Protein AF-A0A059B3P3-F1 (afdb_monomer)

Structure (mmCIF, N/CA/C/O backbone):
data_AF-A0A059B3P3-F1
#
_entry.id   AF-A0A059B3P3-F1
#
loop_
_atom_site.group_PDB
_atom_site.id
_atom_site.type_symbol
_atom_site.label_atom_id
_atom_site.label_alt_id
_atom_site.label_comp_id
_atom_site.label_asym_id
_atom_site.label_entity_id
_atom_site.label_seq_id
_atom_site.pdbx_PDB_ins_code
_atom_site.Cartn_x
_atom_site.Cartn_y
_atom_site.Cartn_z
_atom_site.occupancy
_atom_site.B_iso_or_equiv
_atom_site.auth_seq_id
_atom_site.auth_comp_id
_atom_site.auth_asym_id
_atom_site.auth_atom_id
_atom_site.pdbx_PDB_model_num
ATOM 1 N N . MET A 1 1 ? 10.537 -12.161 -15.528 1.00 59.00 1 MET A N 1
ATOM 2 C CA . MET A 1 1 ? 10.892 -10.859 -16.141 1.00 59.00 1 MET A CA 1
ATOM 3 C C . MET A 1 1 ? 12.300 -10.930 -16.725 1.00 59.00 1 MET A C 1
ATOM 5 O O . MET A 1 1 ? 13.227 -10.370 -16.159 1.00 59.00 1 MET A O 1
ATOM 9 N N . SER A 1 2 ? 12.475 -11.679 -17.816 1.00 62.19 2 SER A N 1
ATOM 10 C CA . SER A 1 2 ? 13.807 -12.090 -18.306 1.00 62.19 2 SER A CA 1
ATOM 11 C C . SER A 1 2 ? 14.182 -11.459 -19.652 1.00 62.19 2 SER A C 1
ATOM 13 O O . SER A 1 2 ? 15.322 -11.559 -20.076 1.00 62.19 2 SER A O 1
ATOM 15 N N . ALA A 1 3 ? 13.234 -10.784 -20.311 1.00 75.81 3 ALA A N 1
ATOM 16 C CA . ALA A 1 3 ? 13.427 -10.162 -21.622 1.00 75.81 3 ALA A CA 1
ATOM 17 C C . ALA A 1 3 ? 14.007 -8.732 -21.557 1.00 75.81 3 ALA A C 1
ATOM 19 O O . ALA A 1 3 ? 14.149 -8.094 -22.591 1.00 75.81 3 ALA A O 1
ATOM 20 N N . GLY A 1 4 ? 14.280 -8.190 -20.362 1.00 75.25 4 GLY A N 1
ATOM 21 C CA . GLY A 1 4 ? 14.817 -6.828 -20.180 1.00 75.25 4 GLY A CA 1
ATOM 22 C C . GLY A 1 4 ? 13.851 -5.679 -20.514 1.00 75.25 4 GLY A C 1
ATOM 23 O O . GLY A 1 4 ? 14.220 -4.518 -20.389 1.00 75.25 4 GLY A O 1
ATOM 24 N N . ARG A 1 5 ? 12.607 -5.983 -20.898 1.00 81.88 5 ARG A N 1
ATOM 25 C CA . ARG A 1 5 ? 11.586 -5.019 -21.343 1.00 81.88 5 ARG A CA 1
ATOM 26 C C . ARG A 1 5 ? 10.827 -4.366 -20.181 1.00 81.88 5 ARG A C 1
ATOM 28 O O . ARG A 1 5 ? 9.612 -4.489 -20.076 1.00 81.88 5 ARG A O 1
ATOM 35 N N . TRP A 1 6 ? 11.551 -3.712 -19.278 1.00 81.19 6 TRP A N 1
ATOM 36 C CA . TRP A 1 6 ? 10.966 -3.079 -18.088 1.00 81.19 6 TRP A CA 1
ATOM 37 C C . TRP A 1 6 ? 10.101 -1.863 -18.428 1.00 81.19 6 TRP A C 1
ATOM 39 O O . TRP A 1 6 ? 9.014 -1.720 -17.880 1.00 81.19 6 TRP A O 1
ATOM 49 N N . GLY A 1 7 ? 10.513 -1.078 -19.428 1.00 77.81 7 GLY A N 1
ATOM 50 C CA . GLY A 1 7 ? 9.765 0.084 -19.912 1.00 77.81 7 GLY A CA 1
ATOM 51 C C . GLY A 1 7 ? 8.430 -0.234 -20.601 1.00 77.81 7 GLY A C 1
ATOM 52 O O . GLY A 1 7 ? 7.678 0.683 -20.909 1.00 77.81 7 GLY A O 1
ATOM 53 N N . ASP A 1 8 ? 8.081 -1.502 -20.816 1.00 83.00 8 ASP A N 1
ATOM 54 C CA . ASP A 1 8 ? 6.772 -1.869 -21.372 1.00 83.00 8 ASP A CA 1
ATOM 55 C C . ASP A 1 8 ? 5.739 -2.180 -20.280 1.00 83.00 8 ASP A C 1
ATOM 57 O O . ASP A 1 8 ? 4.553 -2.305 -20.575 1.00 83.00 8 ASP A O 1
ATOM 61 N N . ILE A 1 9 ? 6.165 -2.305 -19.017 1.00 81.25 9 ILE A N 1
ATOM 62 C CA . ILE A 1 9 ? 5.304 -2.737 -17.913 1.00 81.25 9 ILE A CA 1
ATOM 63 C C . ILE A 1 9 ? 4.503 -1.539 -17.376 1.00 81.25 9 ILE A C 1
ATOM 65 O O . ILE A 1 9 ? 5.083 -0.581 -16.862 1.00 81.25 9 ILE A O 1
ATOM 69 N N . PRO A 1 10 ? 3.160 -1.552 -17.446 1.00 81.06 10 PRO A N 1
ATOM 70 C CA . PRO A 1 10 ? 2.341 -0.527 -16.809 1.00 81.06 10 PRO A CA 1
ATOM 71 C C . PRO A 1 10 ? 2.338 -0.729 -15.287 1.00 81.06 10 PRO A C 1
ATOM 73 O O . PRO A 1 10 ? 1.763 -1.694 -14.784 1.00 81.06 10 PRO A O 1
ATOM 76 N N . ASN A 1 11 ? 2.960 0.189 -14.540 1.00 78.56 11 ASN A N 1
ATOM 77 C CA . ASN A 1 11 ? 3.098 0.086 -13.078 1.00 78.56 11 ASN A CA 1
ATOM 78 C C . ASN A 1 11 ? 1.749 0.019 -12.333 1.00 78.56 11 ASN A C 1
ATOM 80 O O . ASN A 1 11 ? 1.656 -0.612 -11.284 1.00 78.56 11 ASN A O 1
ATOM 84 N N . ASN A 1 12 ? 0.691 0.607 -12.898 1.00 79.50 12 ASN A N 1
ATOM 85 C CA . ASN A 1 12 ? -0.666 0.603 -12.340 1.00 79.50 12 ASN A CA 1
ATOM 86 C C . ASN A 1 12 ? -1.384 -0.758 -12.426 1.00 79.50 12 ASN A C 1
ATOM 88 O O . ASN A 1 12 ? -2.379 -0.960 -11.734 1.00 79.50 12 ASN A O 1
ATOM 92 N N . TRP A 1 13 ? -0.921 -1.679 -13.276 1.00 80.25 13 TRP A N 1
ATOM 93 C CA . TRP A 1 13 ? -1.513 -3.014 -13.441 1.00 80.25 13 TRP A CA 1
ATOM 94 C C . TRP A 1 13 ? -0.737 -4.102 -12.705 1.00 80.25 13 TRP A C 1
ATOM 96 O O . TRP A 1 13 ? -1.157 -5.260 -12.672 1.00 80.25 13 TRP A O 1
ATOM 106 N N . VAL A 1 14 ? 0.400 -3.749 -12.106 1.00 86.00 14 VAL A N 1
ATOM 107 C CA . VAL A 1 14 ? 1.203 -4.695 -11.340 1.00 86.00 14 VAL A CA 1
ATOM 108 C C . VAL A 1 14 ? 0.442 -5.064 -10.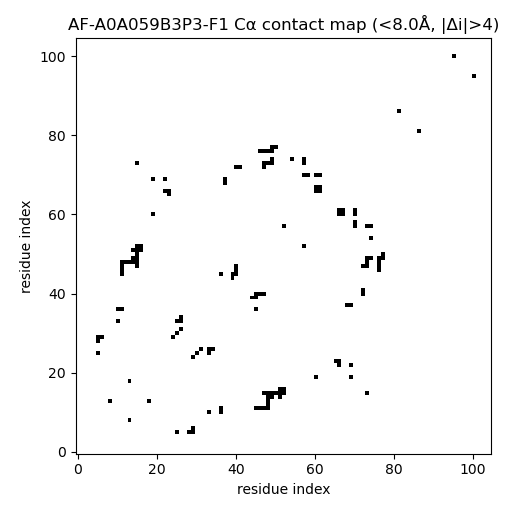066 1.00 86.00 14 VAL A C 1
ATOM 110 O O . VAL A 1 14 ? 0.161 -4.220 -9.215 1.00 86.00 14 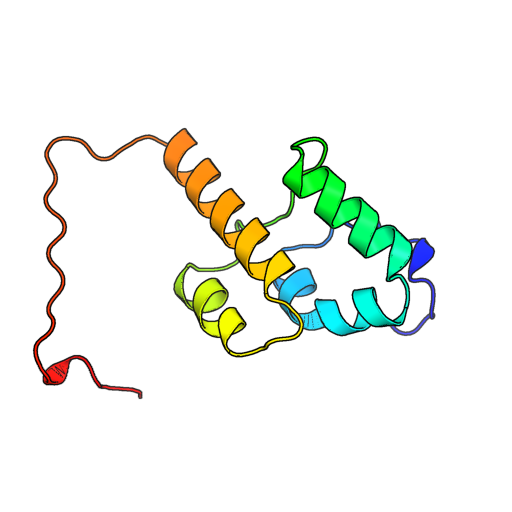VAL A O 1
ATOM 113 N N . ALA A 1 15 ? 0.109 -6.349 -9.937 1.00 87.12 15 ALA A N 1
ATOM 114 C CA . ALA A 1 15 ? -0.556 -6.888 -8.756 1.00 87.12 15 ALA A CA 1
ATOM 115 C C . ALA A 1 15 ? 0.266 -6.629 -7.481 1.00 87.12 15 ALA A C 1
ATOM 117 O O . ALA A 1 15 ? 1.498 -6.641 -7.510 1.00 87.12 15 ALA A O 1
ATOM 118 N N . SER A 1 16 ? -0.410 -6.464 -6.341 1.00 86.06 16 SER A N 1
ATOM 119 C CA . SER A 1 16 ? 0.217 -6.094 -5.062 1.00 86.06 16 SER A CA 1
ATOM 120 C C . SER A 1 16 ? 1.335 -7.055 -4.634 1.00 86.06 16 SER A C 1
ATOM 122 O O . SER A 1 16 ? 2.397 -6.615 -4.194 1.00 86.06 16 SER A O 1
ATOM 124 N N . VAL A 1 17 ? 1.128 -8.359 -4.841 1.00 87.06 17 VAL A N 1
ATOM 125 C CA . VAL A 1 17 ? 2.112 -9.418 -4.562 1.00 87.06 17 VAL A CA 1
ATOM 126 C C . VAL A 1 17 ? 3.328 -9.310 -5.485 1.00 87.06 17 VAL A C 1
ATOM 128 O O . VAL A 1 17 ? 4.465 -9.397 -5.027 1.00 87.06 17 VAL A O 1
ATOM 131 N N . ALA A 1 18 ? 3.113 -9.068 -6.781 1.00 87.12 18 ALA A N 1
ATOM 132 C CA . ALA A 1 18 ? 4.202 -8.888 -7.738 1.00 87.12 18 ALA A CA 1
ATOM 133 C C . ALA A 1 18 ? 5.018 -7.625 -7.428 1.00 87.12 18 ALA A C 1
ATOM 135 O O . ALA A 1 18 ? 6.245 -7.650 -7.520 1.00 87.12 18 ALA A O 1
ATOM 136 N N . MET A 1 19 ? 4.348 -6.550 -7.002 1.00 88.00 19 MET A N 1
ATOM 137 C CA . MET A 1 19 ? 4.997 -5.317 -6.565 1.00 88.00 19 MET A CA 1
ATOM 138 C C . MET A 1 19 ? 5.893 -5.572 -5.348 1.00 88.00 19 MET A C 1
ATOM 140 O O . MET A 1 19 ? 7.063 -5.200 -5.364 1.00 88.00 19 MET A O 1
ATOM 144 N N . LYS A 1 20 ? 5.388 -6.297 -4.339 1.00 85.44 20 LYS A N 1
ATOM 145 C CA . LYS A 1 20 ? 6.166 -6.708 -3.159 1.00 85.44 20 LYS A CA 1
ATOM 146 C C . LYS A 1 20 ? 7.406 -7.526 -3.540 1.00 85.44 20 LYS A C 1
ATOM 148 O O . LYS A 1 20 ? 8.494 -7.241 -3.057 1.00 85.44 20 LYS A O 1
ATOM 153 N N . LEU A 1 21 ? 7.255 -8.520 -4.418 1.00 85.56 21 LEU A N 1
ATOM 154 C CA . LEU A 1 21 ? 8.330 -9.455 -4.782 1.00 85.56 21 LEU A CA 1
ATOM 155 C C . LEU A 1 21 ? 9.403 -8.861 -5.702 1.00 85.56 21 LEU A C 1
ATOM 157 O O . LEU A 1 21 ? 10.500 -9.416 -5.811 1.00 85.56 21 LEU A O 1
ATOM 161 N N . HIS A 1 22 ? 9.077 -7.815 -6.461 1.00 85.50 22 HIS A N 1
ATOM 162 C CA . HIS A 1 22 ? 9.932 -7.341 -7.551 1.00 85.50 22 HIS A CA 1
ATOM 163 C C . HIS A 1 22 ? 10.246 -5.845 -7.517 1.00 85.50 22 HIS A C 1
ATOM 165 O O . HIS A 1 22 ? 10.902 -5.366 -8.443 1.00 85.50 22 HIS A O 1
ATOM 171 N N . LYS A 1 23 ? 9.851 -5.127 -6.459 1.00 84.44 23 LYS A N 1
ATOM 172 C CA . LYS A 1 23 ? 10.155 -3.701 -6.247 1.00 84.44 23 LYS A CA 1
ATOM 173 C C . LYS A 1 23 ? 11.618 -3.337 -6.531 1.00 84.44 23 LYS A C 1
ATOM 175 O O . LYS A 1 23 ? 11.862 -2.402 -7.285 1.00 84.44 23 LYS A O 1
ATOM 180 N N . ASP A 1 24 ? 12.583 -4.131 -6.065 1.00 85.75 24 ASP A N 1
ATOM 181 C CA . ASP A 1 24 ? 14.016 -3.846 -6.250 1.00 85.75 24 ASP A CA 1
ATOM 182 C C . ASP A 1 24 ? 14.424 -3.859 -7.717 1.00 85.75 24 ASP A C 1
ATOM 184 O O . ASP A 1 24 ? 15.301 -3.117 -8.156 1.00 85.75 24 ASP A O 1
ATOM 188 N N . LYS A 1 25 ? 13.774 -4.715 -8.507 1.00 87.50 25 LYS A N 1
ATOM 189 C CA . LYS A 1 25 ? 14.046 -4.811 -9.935 1.00 87.50 25 LYS A CA 1
ATOM 190 C C . LYS A 1 25 ? 13.418 -3.644 -10.693 1.00 87.50 25 LYS A C 1
ATOM 192 O O . LYS A 1 25 ? 14.047 -3.160 -11.627 1.00 87.50 25 LYS A O 1
ATOM 197 N N . PHE A 1 26 ? 12.247 -3.161 -10.271 1.00 86.00 26 PHE A N 1
ATOM 198 C CA . PHE A 1 26 ? 11.671 -1.921 -10.801 1.00 86.00 26 PHE A CA 1
ATOM 199 C C . PHE A 1 26 ? 12.561 -0.719 -10.480 1.00 86.00 26 PHE A C 1
ATOM 201 O O . PHE A 1 26 ? 12.911 0.027 -11.387 1.00 86.00 26 PHE A O 1
ATOM 208 N N . LEU A 1 27 ? 13.027 -0.594 -9.235 1.00 85.06 27 LEU A N 1
ATOM 209 C CA . LEU A 1 27 ? 13.993 0.435 -8.831 1.00 85.06 27 LEU A CA 1
ATOM 210 C C . LEU A 1 27 ? 15.285 0.371 -9.658 1.00 85.06 27 LEU A C 1
ATOM 212 O O . LEU A 1 27 ? 15.787 1.399 -10.103 1.00 85.06 27 LEU A O 1
ATOM 216 N N . LYS A 1 28 ? 15.809 -0.835 -9.900 1.00 87.38 28 LYS A N 1
ATOM 217 C CA . LYS A 1 28 ? 17.068 -1.038 -10.627 1.00 87.38 28 LYS A CA 1
ATOM 218 C C . LYS A 1 28 ? 16.966 -0.800 -12.135 1.00 87.38 28 LYS A C 1
ATOM 220 O O . LYS A 1 28 ? 17.931 -0.333 -12.731 1.00 87.38 28 LYS A O 1
ATOM 225 N N . HIS A 1 29 ? 15.860 -1.193 -12.763 1.00 86.06 29 HIS A N 1
ATOM 226 C CA . HIS A 1 29 ? 15.750 -1.232 -14.225 1.00 86.06 29 HIS A CA 1
ATOM 227 C C . HIS A 1 29 ? 14.815 -0.175 -14.822 1.00 86.06 29 HIS A C 1
ATOM 229 O O . HIS A 1 29 ? 14.930 0.098 -16.012 1.00 86.06 29 HIS A O 1
ATOM 235 N N . ASP A 1 30 ? 13.914 0.406 -14.029 1.00 86.31 30 ASP A N 1
ATOM 236 C CA . ASP A 1 30 ? 12.930 1.408 -14.465 1.00 86.31 30 ASP A CA 1
ATOM 237 C C . ASP A 1 30 ? 12.706 2.482 -13.381 1.00 86.31 30 ASP A C 1
ATOM 239 O O . ASP A 1 30 ? 11.590 2.938 -13.133 1.00 86.31 30 ASP A O 1
ATOM 243 N N . GLY A 1 31 ? 13.782 2.856 -12.681 1.00 86.00 31 GLY A N 1
ATOM 244 C CA . GLY A 1 31 ? 13.722 3.671 -11.467 1.00 86.00 31 GLY A CA 1
ATOM 245 C C . GLY A 1 31 ? 13.027 5.022 -11.649 1.00 86.00 31 GLY A C 1
ATOM 246 O O . GLY A 1 31 ? 12.167 5.361 -10.843 1.00 86.00 31 GLY A O 1
ATOM 247 N N . GLU A 1 32 ? 13.333 5.778 -12.708 1.00 88.50 32 GLU A N 1
ATOM 248 C CA . GLU A 1 32 ? 12.735 7.106 -12.939 1.00 88.50 32 GLU A CA 1
ATOM 249 C C . GLU A 1 32 ? 11.215 7.035 -13.119 1.00 88.50 32 GLU A C 1
ATOM 251 O O . GLU A 1 32 ? 10.459 7.750 -12.457 1.00 88.50 32 GLU A O 1
ATOM 256 N N . ARG A 1 33 ? 10.746 6.127 -13.980 1.00 89.50 33 ARG A N 1
ATOM 257 C CA . ARG A 1 33 ? 9.315 5.933 -14.223 1.00 89.50 33 ARG A CA 1
ATOM 258 C C . ARG A 1 33 ? 8.616 5.347 -13.004 1.00 89.50 33 ARG A C 1
ATOM 260 O O . ARG A 1 33 ? 7.477 5.716 -12.718 1.00 89.50 33 ARG A O 1
ATOM 267 N N . PHE A 1 34 ? 9.280 4.446 -12.284 1.00 89.88 34 PHE A N 1
ATOM 268 C CA . PHE A 1 34 ? 8.750 3.888 -11.050 1.00 89.88 34 PHE A CA 1
ATOM 269 C C . PHE A 1 34 ? 8.570 4.973 -9.983 1.00 89.88 34 PHE A C 1
ATOM 271 O O . PHE A 1 34 ? 7.493 5.075 -9.406 1.00 89.88 34 PHE A O 1
ATOM 278 N N . GLN A 1 35 ? 9.555 5.853 -9.800 1.00 90.19 35 GLN A N 1
ATOM 279 C CA . GLN A 1 35 ? 9.471 6.993 -8.884 1.00 90.19 35 GLN A CA 1
ATOM 280 C C . GLN A 1 35 ? 8.376 7.989 -9.290 1.00 90.19 35 GLN A C 1
ATOM 282 O O . GLN A 1 35 ? 7.574 8.400 -8.452 1.00 90.19 35 GLN A O 1
ATOM 287 N N . SER A 1 36 ? 8.265 8.316 -10.584 1.00 91.56 36 SER A N 1
ATOM 288 C CA . SER A 1 36 ? 7.160 9.144 -11.092 1.00 91.56 36 SER A CA 1
ATOM 289 C C . SER A 1 36 ? 5.799 8.516 -10.786 1.00 91.56 36 SER A C 1
ATOM 291 O O . SER A 1 36 ? 4.879 9.206 -10.355 1.00 91.56 36 SER A O 1
ATOM 293 N N . TYR A 1 37 ? 5.673 7.200 -10.961 1.00 91.94 37 TYR A N 1
ATOM 294 C CA . TYR A 1 37 ? 4.456 6.471 -10.624 1.00 91.94 37 TYR A CA 1
ATOM 295 C C . TYR A 1 37 ? 4.132 6.549 -9.125 1.00 91.94 37 TYR A C 1
ATOM 297 O O . TYR A 1 37 ? 2.987 6.827 -8.776 1.00 91.94 37 TYR A O 1
ATOM 305 N N . LEU A 1 38 ? 5.110 6.361 -8.233 1.00 91.69 38 LEU A N 1
ATOM 306 C CA . LEU A 1 38 ? 4.883 6.488 -6.787 1.00 91.69 38 LEU A CA 1
ATOM 307 C C . LEU A 1 38 ? 4.444 7.912 -6.408 1.00 91.69 38 LEU A C 1
ATOM 309 O O . LEU A 1 38 ? 3.518 8.073 -5.610 1.00 91.69 38 LEU A O 1
ATOM 313 N N . ALA A 1 39 ? 5.016 8.943 -7.037 1.00 93.44 39 ALA A N 1
ATOM 314 C CA . ALA A 1 39 ? 4.585 10.330 -6.858 1.00 93.44 39 ALA A CA 1
ATOM 315 C C . ALA A 1 39 ? 3.140 10.571 -7.346 1.00 93.44 39 ALA A C 1
ATOM 317 O O . ALA A 1 39 ? 2.354 11.256 -6.679 1.00 93.44 39 ALA A O 1
ATOM 318 N N . ASP A 1 40 ? 2.750 9.973 -8.472 1.00 93.19 40 ASP A N 1
ATOM 319 C CA . ASP A 1 40 ? 1.375 10.023 -8.975 1.00 93.19 40 ASP A CA 1
ATOM 320 C C . ASP A 1 40 ? 0.398 9.294 -8.044 1.00 93.19 40 ASP A C 1
ATOM 322 O O . ASP A 1 40 ? -0.694 9.802 -7.782 1.00 93.19 40 ASP A O 1
ATOM 326 N N . VAL A 1 41 ? 0.788 8.154 -7.466 1.00 93.25 41 VAL A N 1
ATOM 327 C CA . VAL A 1 41 ? -0.020 7.460 -6.449 1.00 93.25 41 VAL A CA 1
ATOM 328 C C . VAL A 1 41 ? -0.153 8.318 -5.190 1.00 93.25 41 VAL A C 1
ATOM 330 O O . VAL A 1 41 ? -1.252 8.481 -4.660 1.00 93.25 41 VAL A O 1
ATOM 333 N N . LYS A 1 42 ? 0.938 8.937 -4.729 1.00 91.50 42 LYS A N 1
ATOM 334 C CA . LYS A 1 42 ? 0.941 9.804 -3.542 1.00 91.50 42 LYS A CA 1
ATOM 335 C C . LYS A 1 42 ? 0.054 11.037 -3.713 1.00 91.50 42 LYS A C 1
ATOM 337 O O . LYS A 1 42 ? -0.616 11.439 -2.763 1.00 91.50 42 LYS A O 1
ATOM 342 N N . SER A 1 43 ? 0.031 11.609 -4.917 1.00 93.00 43 SER A N 1
ATOM 343 C CA . SER A 1 43 ? -0.837 12.738 -5.279 1.00 93.00 43 SER A CA 1
ATOM 344 C C . SER A 1 43 ? -2.270 12.331 -5.650 1.00 93.00 43 SER A C 1
ATOM 346 O O . SER A 1 43 ? -3.096 13.204 -5.907 1.00 93.00 43 SER A O 1
ATOM 348 N N . GLY A 1 44 ? -2.587 11.030 -5.656 1.00 89.50 44 GLY A N 1
ATOM 349 C CA . GLY A 1 44 ? -3.920 10.502 -5.963 1.00 89.50 44 GLY A CA 1
ATOM 350 C C . GLY A 1 44 ? -4.268 10.457 -7.455 1.00 89.50 44 GLY A C 1
ATOM 351 O O . GLY A 1 44 ? -5.411 10.173 -7.802 1.00 89.50 44 GLY A O 1
ATOM 352 N N . LYS A 1 45 ? -3.304 10.722 -8.345 1.00 90.75 45 LYS A N 1
ATOM 353 C CA . LYS A 1 45 ? -3.469 10.634 -9.807 1.00 90.75 45 LYS A CA 1
ATOM 354 C C . LYS A 1 45 ? -3.438 9.194 -10.319 1.00 90.75 45 LYS A C 1
ATOM 356 O O . LYS A 1 45 ? -3.991 8.906 -11.377 1.00 90.75 45 LYS A O 1
ATOM 361 N N . ALA A 1 46 ? -2.796 8.299 -9.574 1.00 91.12 46 ALA A N 1
ATOM 362 C CA . ALA A 1 46 ? -2.736 6.871 -9.856 1.00 91.12 46 ALA A CA 1
ATOM 363 C C . ALA A 1 46 ? -3.130 6.052 -8.620 1.00 91.12 46 ALA A C 1
ATOM 365 O O . ALA A 1 46 ? -3.192 6.558 -7.500 1.00 91.12 46 ALA A O 1
ATOM 366 N N . THR A 1 47 ? -3.387 4.761 -8.819 1.00 88.56 47 THR A N 1
ATOM 367 C CA . THR A 1 47 ? -3.705 3.823 -7.738 1.00 88.56 47 THR A CA 1
ATOM 368 C C . THR A 1 47 ? -2.716 2.674 -7.732 1.00 88.56 47 THR A C 1
ATOM 370 O O . THR A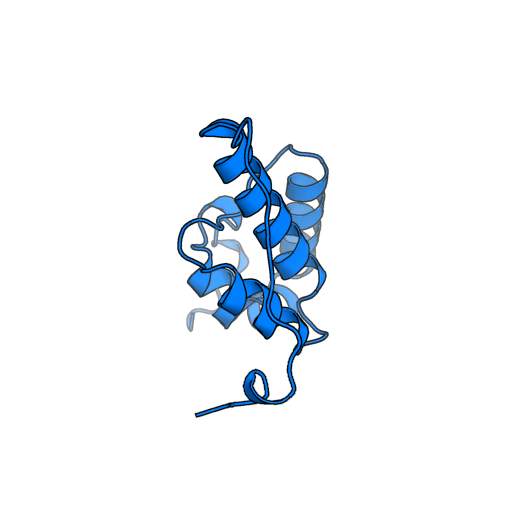 1 47 ? -2.433 2.108 -8.787 1.00 88.56 47 THR A O 1
ATOM 373 N N . ILE A 1 48 ? -2.265 2.287 -6.543 1.00 91.69 48 ILE A N 1
ATOM 374 C CA . ILE A 1 48 ? -1.482 1.071 -6.337 1.00 91.69 48 ILE A CA 1
ATOM 375 C C . ILE A 1 48 ? -2.388 -0.077 -5.901 1.00 91.69 48 ILE A C 1
ATOM 377 O O . ILE A 1 48 ? -3.322 0.121 -5.128 1.00 91.69 48 ILE A O 1
ATOM 381 N N . ALA A 1 49 ? -2.125 -1.287 -6.390 1.00 90.25 49 ALA A N 1
ATOM 382 C CA . ALA A 1 49 ? -2.834 -2.468 -5.923 1.00 90.25 49 ALA A CA 1
ATOM 383 C C . ALA A 1 49 ? -2.388 -2.828 -4.494 1.00 90.25 49 ALA A C 1
ATOM 385 O O . ALA A 1 49 ? -1.191 -2.967 -4.227 1.00 90.25 49 ALA A O 1
ATOM 386 N N . ALA A 1 50 ? -3.360 -3.047 -3.604 1.00 89.88 50 ALA A N 1
ATOM 387 C CA . ALA A 1 50 ? -3.142 -3.550 -2.242 1.00 89.88 50 ALA A CA 1
ATOM 388 C C . ALA A 1 50 ? -4.024 -4.762 -1.884 1.00 89.88 50 ALA A C 1
ATOM 390 O O . ALA A 1 50 ? -3.694 -5.496 -0.962 1.00 89.88 50 ALA A O 1
ATOM 391 N N . GLY A 1 51 ? -5.106 -5.018 -2.631 1.00 83.69 51 GLY A N 1
ATOM 392 C CA . GLY A 1 51 ? -6.178 -5.928 -2.203 1.00 83.69 51 GLY A CA 1
ATOM 393 C C . GLY A 1 51 ? -5.810 -7.405 -2.018 1.00 83.69 51 GLY A C 1
ATOM 394 O O . GLY A 1 51 ? -6.543 -8.107 -1.335 1.00 83.69 51 GLY A O 1
ATOM 395 N N . ALA A 1 52 ? -4.705 -7.887 -2.599 1.00 89.00 52 ALA A N 1
ATOM 396 C CA . ALA A 1 52 ? -4.264 -9.274 -2.406 1.00 89.00 52 ALA A CA 1
ATOM 397 C C . ALA A 1 52 ? -3.237 -9.449 -1.273 1.00 89.00 52 ALA A C 1
ATOM 399 O O . ALA A 1 52 ? -2.896 -10.582 -0.960 1.00 89.00 52 ALA A O 1
ATOM 400 N N . LEU A 1 53 ? -2.718 -8.358 -0.692 1.00 89.44 53 LEU A N 1
ATOM 401 C CA . LEU A 1 53 ? -1.829 -8.437 0.471 1.00 89.44 53 LEU A CA 1
ATOM 402 C C . LEU A 1 53 ? -2.652 -8.353 1.753 1.00 89.44 53 LEU A C 1
ATOM 404 O O . LEU A 1 53 ? -3.586 -7.559 1.835 1.00 89.44 53 LEU A O 1
ATOM 408 N N . LEU A 1 54 ? -2.274 -9.128 2.764 1.00 91.12 54 LEU A N 1
ATOM 409 C CA . LEU A 1 54 ? -2.849 -9.049 4.104 1.00 91.12 54 LEU A CA 1
ATOM 410 C C . LEU A 1 54 ? -2.110 -8.004 4.963 1.00 91.12 54 LEU A C 1
ATOM 412 O O . LEU A 1 54 ? -0.925 -7.750 4.732 1.00 91.12 54 LEU A O 1
ATOM 416 N N . PRO A 1 55 ? -2.752 -7.418 5.998 1.00 91.44 55 PRO A N 1
ATOM 417 C CA . PRO A 1 55 ? -2.131 -6.382 6.829 1.00 91.44 55 PRO A CA 1
ATOM 418 C C . PRO A 1 55 ? -0.766 -6.788 7.403 1.00 91.44 55 PRO A C 1
ATOM 420 O O . PRO A 1 55 ? 0.192 -6.023 7.330 1.00 91.44 55 PRO A O 1
ATOM 423 N N . HIS A 1 56 ? -0.647 -8.018 7.912 1.00 90.12 56 HIS A N 1
ATOM 424 C CA . HIS A 1 56 ? 0.607 -8.524 8.472 1.00 90.12 56 HIS A CA 1
ATOM 425 C C . HIS A 1 56 ? 1.702 -8.704 7.409 1.00 90.12 56 HIS A C 1
ATOM 427 O O . HIS A 1 56 ? 2.877 -8.542 7.714 1.00 90.12 56 HIS A O 1
ATOM 433 N N . GLU A 1 57 ? 1.343 -8.991 6.155 1.00 90.19 57 GLU A N 1
ATOM 434 C CA . GLU A 1 57 ? 2.304 -9.115 5.057 1.00 90.19 57 GLU A CA 1
ATOM 435 C C . GLU A 1 57 ? 2.843 -7.763 4.597 1.00 90.19 57 GLU A C 1
ATOM 437 O O . GLU A 1 57 ? 3.994 -7.690 4.154 1.00 90.19 57 GLU A O 1
ATOM 442 N N . ILE A 1 58 ? 2.010 -6.719 4.668 1.00 90.69 58 ILE A N 1
ATOM 443 C CA . ILE A 1 58 ? 2.400 -5.332 4.400 1.00 90.69 58 ILE A CA 1
ATOM 444 C C . ILE A 1 58 ? 3.347 -4.868 5.509 1.00 90.69 58 ILE A C 1
ATOM 446 O O . ILE A 1 58 ? 4.456 -4.438 5.212 1.00 90.69 58 ILE A O 1
ATOM 450 N N . VAL A 1 59 ? 2.970 -5.061 6.778 1.00 88.88 59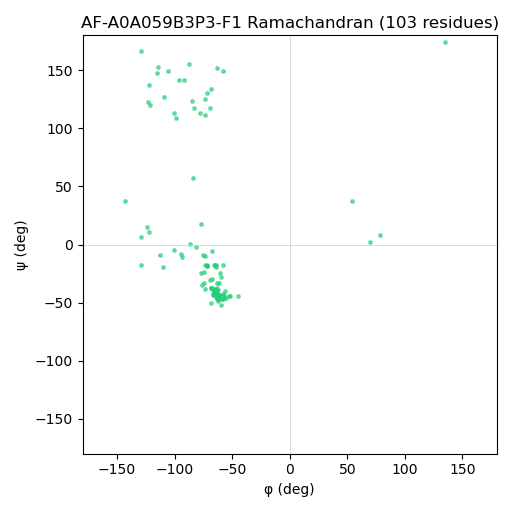 VAL A N 1
ATOM 451 C CA . VAL A 1 59 ? 3.798 -4.680 7.935 1.00 88.88 59 VAL A CA 1
ATOM 452 C C . VAL A 1 59 ? 5.129 -5.436 7.958 1.00 88.88 59 VAL A C 1
ATOM 454 O O . VAL A 1 59 ? 6.169 -4.812 8.130 1.00 88.88 59 VAL A O 1
ATOM 457 N N . ALA A 1 60 ? 5.138 -6.748 7.704 1.00 88.31 60 ALA A N 1
ATOM 458 C CA . ALA A 1 60 ? 6.379 -7.526 7.627 1.00 88.31 60 ALA A CA 1
ATOM 459 C C . ALA A 1 60 ? 7.321 -7.035 6.512 1.00 88.31 60 ALA A C 1
ATOM 461 O O . ALA A 1 60 ? 8.532 -7.202 6.596 1.00 88.31 60 ALA A O 1
ATOM 462 N N . SER A 1 61 ? 6.785 -6.388 5.471 1.00 86.00 61 SER A N 1
ATOM 463 C CA . SER A 1 61 ? 7.602 -5.830 4.389 1.00 86.00 61 SER A CA 1
ATOM 464 C C . SER A 1 61 ? 8.366 -4.561 4.798 1.00 86.00 61 SER A C 1
ATOM 466 O O . SER A 1 61 ? 9.234 -4.134 4.039 1.00 86.00 61 SER A O 1
ATOM 468 N N . LEU A 1 62 ? 8.080 -3.973 5.972 1.00 84.88 62 LEU A N 1
ATOM 469 C CA . LEU A 1 62 ? 8.840 -2.851 6.545 1.00 84.88 62 LEU A CA 1
ATOM 470 C C . LEU A 1 62 ? 10.221 -3.263 7.067 1.00 84.88 62 LEU A C 1
ATOM 472 O O . LEU A 1 62 ? 11.080 -2.402 7.235 1.00 84.88 62 LEU A O 1
ATOM 476 N N . GLU A 1 63 ? 10.455 -4.558 7.303 1.00 81.88 63 GLU A N 1
ATOM 477 C CA . GLU A 1 63 ? 11.785 -5.067 7.671 1.00 81.88 63 GLU A CA 1
ATOM 478 C C . GLU A 1 63 ? 12.811 -4.863 6.541 1.00 81.88 63 GLU A C 1
ATOM 480 O O . GLU A 1 63 ? 14.018 -4.884 6.779 1.00 81.88 63 GLU A O 1
ATOM 485 N N . ASP A 1 64 ? 1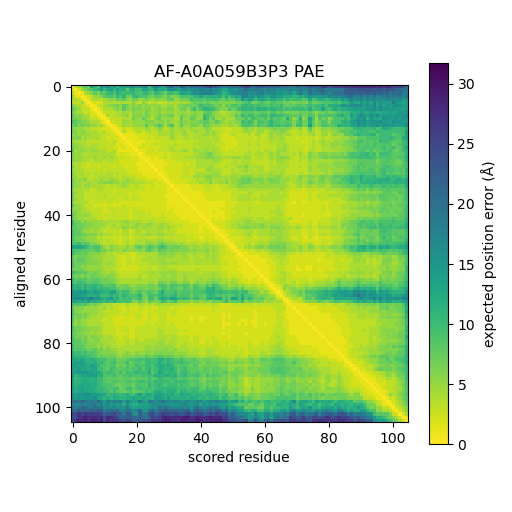2.336 -4.623 5.315 1.00 79.62 64 ASP A N 1
ATOM 486 C CA . ASP A 1 64 ? 13.160 -4.330 4.154 1.00 79.62 64 ASP A CA 1
ATOM 487 C C . ASP A 1 64 ? 13.228 -2.810 3.873 1.00 79.62 64 ASP A C 1
ATOM 489 O O . ASP A 1 64 ? 12.256 -2.219 3.378 1.00 79.62 64 ASP A O 1
ATOM 493 N N . PRO A 1 65 ? 14.387 -2.164 4.116 1.00 72.06 65 PRO A N 1
ATOM 494 C CA . PRO A 1 65 ? 14.543 -0.715 3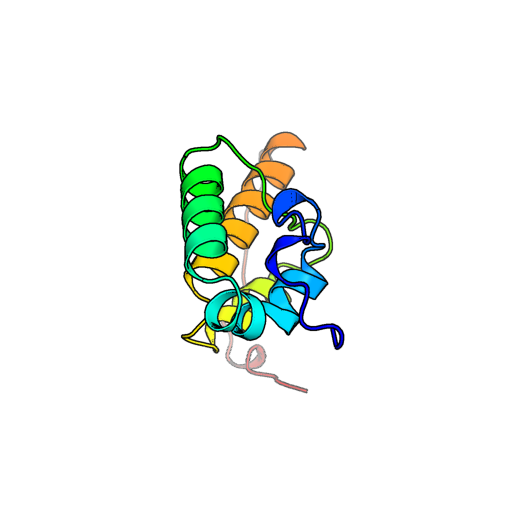.999 1.00 72.06 65 PRO A CA 1
ATOM 495 C C . PRO A 1 65 ? 14.398 -0.190 2.562 1.00 72.06 65 PRO A C 1
ATOM 497 O O . PRO A 1 65 ? 14.163 1.002 2.372 1.00 72.06 65 PRO A O 1
ATOM 500 N N . SER A 1 66 ? 14.514 -1.051 1.546 1.00 69.81 66 SER A N 1
ATOM 501 C CA . SER A 1 66 ? 14.459 -0.668 0.127 1.00 69.81 66 SER A CA 1
ATOM 502 C C . SER A 1 66 ? 13.053 -0.310 -0.377 1.00 69.81 66 SER A C 1
ATOM 504 O O . SER A 1 66 ? 12.911 0.311 -1.430 1.00 69.81 66 SER A O 1
ATOM 506 N N . GLY A 1 67 ? 12.002 -0.708 0.352 1.00 68.44 67 GLY A N 1
ATOM 507 C CA . GLY A 1 67 ? 10.619 -0.644 -0.129 1.00 68.44 67 GLY A CA 1
ATOM 508 C C . GLY A 1 67 ? 9.653 0.139 0.742 1.00 68.44 67 GLY A C 1
ATOM 509 O O . GLY A 1 67 ? 8.449 -0.018 0.546 1.00 68.44 67 GLY A O 1
ATOM 510 N N . SER A 1 68 ? 10.146 0.944 1.684 1.00 80.94 68 SER A N 1
ATOM 511 C CA . SER A 1 68 ? 9.309 1.662 2.655 1.00 80.94 68 SER A CA 1
ATOM 512 C C . SER A 1 68 ? 8.190 2.466 1.985 1.00 80.94 68 SER A C 1
ATOM 514 O O . SER A 1 68 ? 7.037 2.357 2.382 1.00 80.94 68 SER A O 1
ATOM 516 N N . GLU A 1 69 ? 8.482 3.184 0.898 1.00 88.50 69 GLU A N 1
ATOM 517 C CA . GLU A 1 69 ? 7.474 3.986 0.192 1.00 88.50 69 GLU A CA 1
ATOM 518 C C . GLU A 1 69 ? 6.368 3.141 -0.460 1.00 88.50 69 GLU A C 1
ATOM 520 O O . GLU A 1 69 ? 5.188 3.477 -0.360 1.00 88.50 69 GLU A O 1
ATOM 525 N N . VAL A 1 70 ? 6.717 2.017 -1.094 1.00 89.56 70 VAL A N 1
ATOM 526 C CA . VAL A 1 70 ? 5.727 1.109 -1.699 1.00 89.56 70 VAL A CA 1
ATOM 527 C C . VAL A 1 70 ? 4.824 0.521 -0.619 1.00 89.56 70 VAL A C 1
ATOM 529 O O . VAL A 1 70 ? 3.609 0.461 -0.802 1.00 89.56 70 VAL A O 1
ATOM 532 N N . VAL A 1 71 ? 5.413 0.124 0.511 1.00 91.75 71 VAL A N 1
ATOM 533 C CA . VAL A 1 71 ? 4.694 -0.452 1.650 1.00 91.75 71 VAL A CA 1
ATOM 534 C C . VAL A 1 71 ? 3.716 0.560 2.248 1.00 91.75 71 VAL A C 1
ATOM 536 O O . VAL A 1 71 ? 2.547 0.228 2.432 1.00 91.75 71 VAL A O 1
ATOM 539 N N . GLU A 1 72 ? 4.142 1.807 2.457 1.00 92.44 72 GLU A N 1
ATOM 540 C CA . GLU A 1 72 ? 3.276 2.889 2.945 1.00 92.44 72 GLU A CA 1
ATOM 541 C C . GLU A 1 72 ? 2.102 3.170 1.997 1.00 92.44 72 GLU A C 1
ATOM 543 O O . GLU A 1 72 ? 0.955 3.310 2.428 1.00 92.44 72 GLU A O 1
ATOM 548 N N . LEU A 1 73 ? 2.351 3.209 0.683 1.00 93.44 73 LEU A N 1
ATOM 549 C CA . LEU A 1 73 ? 1.291 3.431 -0.303 1.00 93.44 73 LEU A CA 1
ATOM 550 C C . LEU A 1 73 ? 0.310 2.251 -0.373 1.00 93.44 73 LEU A C 1
ATOM 552 O O . LEU A 1 73 ? -0.897 2.467 -0.510 1.00 93.44 73 LEU A O 1
ATOM 556 N N . GLN A 1 74 ? 0.793 1.012 -0.238 1.00 93.62 74 GLN A N 1
ATOM 557 C CA . GLN A 1 74 ? -0.063 -0.175 -0.159 1.00 93.62 74 GLN A CA 1
ATOM 558 C C . GLN A 1 74 ? -0.896 -0.196 1.128 1.00 93.62 74 GLN A C 1
ATOM 560 O O . GLN A 1 74 ? -2.094 -0.479 1.068 1.00 93.62 74 GLN A O 1
ATOM 565 N N . TRP A 1 75 ? -0.301 0.158 2.270 1.00 94.69 75 TRP A N 1
ATOM 566 C CA . TRP A 1 75 ? -1.007 0.291 3.544 1.00 94.69 75 TRP A CA 1
ATOM 567 C C . TRP A 1 75 ? -2.112 1.344 3.461 1.00 94.69 75 TRP A C 1
ATOM 569 O O . TRP A 1 75 ? -3.277 1.060 3.748 1.00 94.69 75 TRP A O 1
ATOM 579 N N . LYS A 1 76 ? -1.769 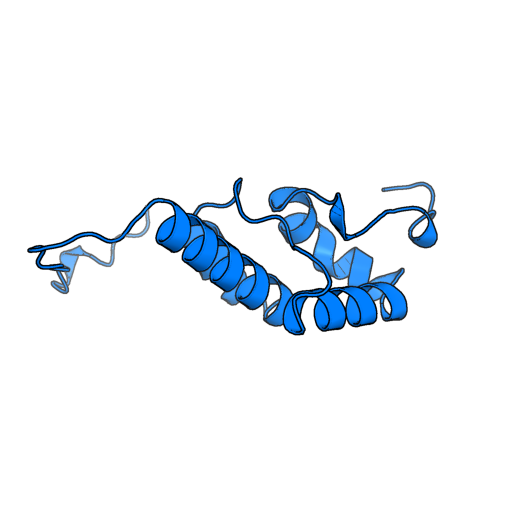2.547 2.988 1.00 94.06 76 LYS A N 1
ATOM 580 C CA . LYS A 1 76 ? -2.724 3.644 2.811 1.00 94.06 76 LYS A CA 1
ATOM 581 C C . LYS A 1 76 ? -3.896 3.217 1.931 1.00 94.06 76 LYS A C 1
ATOM 583 O O . LYS A 1 76 ? -5.047 3.440 2.302 1.00 94.06 76 LYS A O 1
ATOM 588 N N . ARG A 1 77 ? -3.620 2.551 0.806 1.00 93.75 77 ARG A N 1
ATOM 589 C CA . ARG A 1 77 ? -4.671 2.056 -0.087 1.00 93.75 77 ARG A CA 1
ATOM 590 C C . ARG A 1 77 ? -5.590 1.044 0.598 1.00 93.75 77 ARG A C 1
ATOM 592 O O . ARG A 1 77 ? -6.803 1.135 0.436 1.00 93.75 77 ARG A O 1
ATOM 599 N N . MET A 1 78 ? -5.033 0.095 1.351 1.00 93.38 78 MET A N 1
ATOM 600 C CA . MET A 1 78 ? -5.822 -0.890 2.096 1.00 93.38 78 MET A CA 1
ATOM 601 C C . MET A 1 78 ? -6.765 -0.208 3.097 1.00 93.38 78 MET A C 1
ATOM 603 O O . MET A 1 78 ? -7.950 -0.532 3.141 1.00 93.38 78 MET A O 1
ATOM 607 N N . VAL A 1 79 ? -6.260 0.759 3.868 1.00 92.69 79 VAL A N 1
ATOM 608 C CA . VAL A 1 79 ? -7.065 1.516 4.839 1.00 92.69 79 VAL A CA 1
ATOM 609 C C . VAL A 1 79 ? -8.167 2.318 4.143 1.00 92.69 79 VAL A C 1
ATOM 611 O O . VAL A 1 79 ? -9.304 2.341 4.614 1.00 92.69 79 VAL A O 1
ATOM 614 N N . GLU A 1 80 ? -7.865 2.951 3.008 1.00 92.56 80 GLU A N 1
ATOM 615 C CA . GLU A 1 80 ? -8.860 3.666 2.204 1.00 92.56 80 GLU A CA 1
ATOM 616 C C . GLU A 1 80 ? -9.962 2.739 1.681 1.00 92.56 80 GLU A C 1
ATOM 618 O O . GLU A 1 80 ? -11.139 3.098 1.741 1.00 92.56 80 GLU A O 1
ATOM 623 N N . ASP A 1 81 ? -9.604 1.556 1.181 1.00 91.69 81 ASP A N 1
ATOM 624 C CA . ASP A 1 81 ? -10.570 0.582 0.670 1.00 91.69 81 ASP A CA 1
ATOM 625 C C . ASP A 1 81 ? -11.457 0.019 1.793 1.00 91.69 81 ASP A C 1
ATOM 627 O O . ASP A 1 81 ? -12.671 -0.077 1.612 1.00 91.69 81 ASP A O 1
ATOM 631 N N . LEU A 1 82 ? -10.896 -0.241 2.981 1.00 90.25 82 LEU A N 1
ATOM 632 C CA . LEU A 1 82 ? -11.675 -0.603 4.172 1.00 90.25 82 LEU A CA 1
ATOM 633 C C . LEU A 1 82 ? -12.629 0.523 4.589 1.00 90.25 82 LEU A C 1
ATOM 635 O O . LEU A 1 82 ? -13.811 0.279 4.811 1.00 90.25 82 LEU A O 1
ATOM 639 N N . SER A 1 83 ? -12.147 1.766 4.628 1.00 91.31 83 SER A N 1
ATOM 640 C CA . SER A 1 83 ? -12.956 2.935 4.996 1.00 91.31 83 SER A CA 1
ATOM 641 C C . SER A 1 83 ? -14.129 3.165 4.032 1.00 91.31 83 SER A C 1
ATOM 643 O O . SER A 1 83 ? -15.201 3.594 4.458 1.00 91.31 83 SER A O 1
ATOM 645 N N . LYS A 1 84 ? -13.963 2.851 2.738 1.00 92.75 84 LYS A N 1
ATOM 646 C CA . LYS A 1 84 ? -15.047 2.912 1.738 1.00 92.75 84 LYS A CA 1
ATOM 647 C C . LYS A 1 84 ? -16.118 1.844 1.945 1.00 92.75 84 LYS A C 1
ATOM 649 O O . LYS A 1 84 ? -17.269 2.093 1.604 1.00 92.75 84 LYS A O 1
ATOM 654 N N . ALA A 1 85 ? -15.754 0.677 2.476 1.00 91.12 85 ALA A N 1
ATOM 655 C CA . ALA A 1 85 ? -16.716 -0.373 2.808 1.00 91.12 85 ALA A CA 1
ATOM 656 C C . ALA A 1 85 ? -17.570 -0.015 4.038 1.00 91.12 85 ALA A C 1
ATOM 658 O O . ALA A 1 85 ? -18.646 -0.578 4.227 1.00 91.12 85 ALA A O 1
ATOM 659 N N . GLY A 1 86 ? -17.109 0.939 4.850 1.00 92.50 86 GLY A N 1
ATOM 660 C CA . GLY A 1 86 ? -17.808 1.445 6.022 1.00 92.50 86 GLY A CA 1
ATOM 661 C C . GLY A 1 86 ? -16.879 1.561 7.225 1.00 92.50 86 GLY A C 1
ATOM 662 O O . GLY A 1 86 ? -15.717 1.160 7.192 1.00 92.50 86 GLY A O 1
ATOM 663 N N . LYS A 1 87 ? -17.401 2.121 8.314 1.00 90.19 87 LYS A N 1
ATOM 664 C CA . LYS A 1 87 ? -16.702 2.188 9.599 1.00 90.19 87 LYS A CA 1
ATOM 665 C C . LYS A 1 87 ? -17.461 1.363 10.622 1.00 90.19 87 LYS A C 1
ATOM 667 O O . LYS A 1 87 ? -18.684 1.276 10.571 1.00 90.19 87 LYS A O 1
ATOM 672 N N . LEU A 1 88 ? -16.724 0.766 11.549 1.00 90.94 88 LEU A N 1
ATOM 673 C CA . LEU A 1 88 ? -17.325 0.119 12.703 1.00 90.94 88 LEU A CA 1
ATOM 674 C C . LEU A 1 88 ? -17.813 1.205 13.668 1.00 90.94 88 LEU A C 1
ATOM 676 O O . LEU A 1 88 ? -17.036 2.066 14.081 1.00 90.94 88 LEU A O 1
ATOM 680 N N . GLU A 1 89 ? -19.089 1.158 14.029 1.00 93.88 89 GLU A N 1
ATOM 681 C CA . GLU A 1 89 ? -19.700 2.042 15.023 1.00 93.88 89 GLU A CA 1
ATOM 682 C C . GLU A 1 89 ? -19.947 1.265 16.320 1.00 93.88 89 GLU A C 1
ATOM 684 O O . GLU A 1 89 ? -20.177 0.057 16.288 1.00 93.88 89 GLU A O 1
ATOM 689 N N . ASN A 1 90 ? -19.893 1.946 17.469 1.00 94.62 90 ASN A N 1
ATOM 690 C CA . ASN A 1 90 ? -20.132 1.344 18.791 1.00 94.62 90 ASN A CA 1
ATOM 691 C C . ASN A 1 90 ? -19.256 0.109 19.100 1.00 94.62 90 ASN A C 1
ATOM 693 O O . ASN A 1 90 ? -19.715 -0.846 19.724 1.00 94.62 90 ASN A O 1
ATOM 697 N N . CYS A 1 91 ? -17.990 0.123 18.673 1.00 93.62 91 CYS A N 1
ATOM 698 C CA . CYS A 1 91 ? -17.034 -0.958 18.917 1.00 93.62 91 CYS A CA 1
ATOM 699 C C . CYS A 1 91 ? -15.880 -0.510 19.829 1.00 93.62 91 CYS A C 1
ATOM 701 O O . CYS A 1 91 ? -15.514 0.665 19.860 1.00 93.62 91 CYS A O 1
ATOM 703 N N . ILE A 1 92 ? -15.296 -1.460 20.564 1.00 94.06 92 ILE A N 1
ATOM 704 C CA . ILE A 1 92 ? -14.078 -1.265 21.361 1.00 94.06 92 ILE A CA 1
ATOM 705 C C . ILE A 1 92 ? -13.051 -2.287 20.882 1.00 94.06 92 ILE A C 1
ATOM 707 O O . ILE A 1 92 ? -13.311 -3.490 20.904 1.00 94.06 92 ILE A O 1
ATOM 711 N N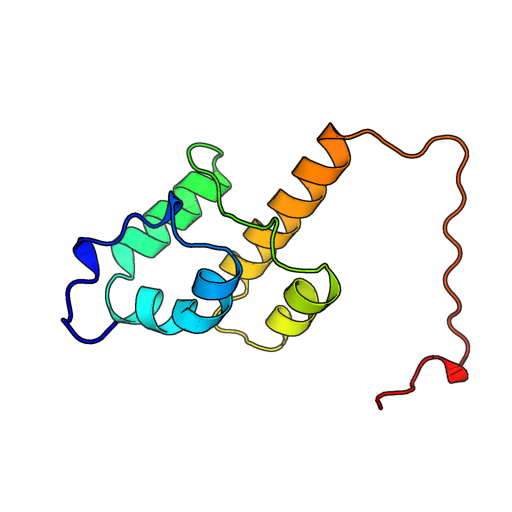 . ALA A 1 93 ? -11.886 -1.807 20.450 1.00 92.12 93 ALA A N 1
ATOM 712 C CA . ALA A 1 93 ? -10.749 -2.661 20.134 1.00 92.12 93 ALA A CA 1
ATOM 713 C C . ALA A 1 93 ? -9.961 -2.954 21.419 1.00 92.12 93 ALA A C 1
ATOM 715 O O . ALA A 1 93 ? -9.515 -2.028 22.096 1.00 92.12 93 ALA A O 1
ATOM 716 N N . VAL A 1 94 ? -9.789 -4.235 21.749 1.00 93.88 94 VAL A N 1
ATOM 717 C CA . VAL A 1 94 ? -8.987 -4.694 22.891 1.00 93.88 94 VAL A CA 1
ATOM 718 C C . VAL A 1 94 ? -7.893 -5.608 22.354 1.00 93.88 94 VAL A C 1
ATOM 720 O O . VAL A 1 94 ? -8.194 -6.628 21.740 1.00 93.88 94 VAL A O 1
ATOM 723 N N . CYS A 1 95 ? -6.633 -5.237 22.577 1.00 90.31 95 CYS A N 1
ATOM 724 C CA . CYS A 1 95 ? -5.476 -6.064 22.244 1.00 90.31 95 CYS A CA 1
ATOM 725 C C . CYS A 1 95 ? -4.844 -6.587 23.532 1.00 90.31 95 CYS A C 1
ATOM 727 O O . CYS A 1 95 ? -4.518 -5.798 24.420 1.00 90.31 95 CYS A O 1
ATOM 729 N N . ASP A 1 96 ? -4.650 -7.902 23.620 1.00 89.69 96 ASP A N 1
ATOM 730 C CA . ASP A 1 96 ? -3.833 -8.495 24.676 1.00 89.69 96 ASP A CA 1
ATOM 731 C C . ASP A 1 96 ? -2.360 -8.106 24.469 1.00 89.69 96 ASP A C 1
ATOM 733 O O . ASP A 1 96 ? -1.847 -8.171 23.353 1.00 89.69 96 ASP A O 1
ATOM 737 N N . VAL A 1 97 ? -1.700 -7.681 25.546 1.00 87.6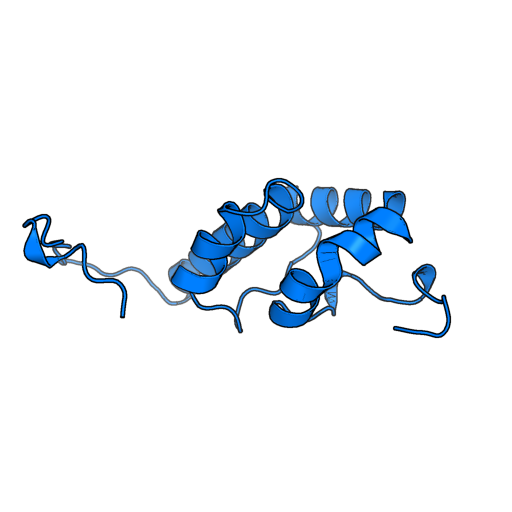2 97 VAL A N 1
ATOM 738 C CA . VAL A 1 97 ? -0.275 -7.303 25.597 1.00 87.62 97 VAL A CA 1
ATOM 739 C C . VAL A 1 97 ? 0.505 -8.140 26.618 1.00 87.62 97 VAL A C 1
ATOM 741 O O . VAL A 1 97 ? 1.642 -7.818 26.963 1.00 87.62 97 VAL A O 1
ATOM 744 N N . SER A 1 98 ? -0.109 -9.205 27.136 1.00 91.88 98 SER A N 1
ATOM 745 C CA . SER A 1 98 ? 0.528 -10.154 28.045 1.00 91.88 98 SER A CA 1
ATOM 746 C C . SER A 1 98 ? 1.698 -10.878 27.367 1.00 91.88 98 SER A C 1
ATOM 748 O O . SER A 1 98 ? 1.710 -11.082 26.157 1.00 91.88 98 SER A O 1
ATOM 750 N N . GLY A 1 99 ? 2.703 -11.311 28.135 1.00 82.38 99 GLY A N 1
ATOM 751 C CA . GLY A 1 99 ? 3.924 -11.918 27.578 1.00 82.38 99 GLY A CA 1
ATOM 752 C C . GLY A 1 99 ? 3.701 -13.168 26.709 1.00 82.38 99 GLY A C 1
ATOM 753 O O . GLY A 1 99 ? 4.576 -13.515 25.918 1.00 82.38 99 GLY A O 1
ATOM 754 N N . SER A 1 100 ? 2.534 -13.818 26.797 1.00 82.44 100 SER A N 1
ATOM 755 C CA . SER A 1 100 ? 2.160 -14.957 25.949 1.00 82.44 100 SER A CA 1
ATOM 756 C C . SER A 1 100 ? 2.011 -14.616 24.465 1.00 82.44 100 SER A C 1
ATOM 758 O O . SER A 1 100 ? 2.067 -15.527 23.642 1.00 82.44 100 SER A O 1
ATOM 760 N N . ILE A 1 101 ? 1.873 -13.338 24.095 1.00 81.50 101 ILE A N 1
ATOM 761 C CA . ILE A 1 101 ? 1.728 -12.938 22.686 1.00 81.50 101 ILE A CA 1
ATOM 762 C C . ILE A 1 101 ? 3.042 -12.997 21.886 1.00 81.50 101 ILE A C 1
ATOM 764 O O . ILE A 1 101 ? 3.022 -12.848 20.669 1.00 81.50 101 ILE A O 1
ATOM 768 N N . LEU A 1 102 ? 4.194 -13.216 22.536 1.00 72.88 102 LEU A N 1
ATOM 769 C CA . LEU A 1 102 ? 5.524 -13.243 21.901 1.00 72.88 102 LEU A CA 1
ATOM 770 C C . LEU A 1 102 ? 5.840 -14.549 21.135 1.00 72.88 102 LEU A C 1
ATOM 772 O O . LEU A 1 102 ? 7.001 -14.838 20.841 1.00 72.88 102 LEU A O 1
ATOM 776 N N . GLY A 1 103 ? 4.830 -15.353 20.800 1.00 65.44 103 GLY A N 1
ATOM 777 C CA . GLY A 1 103 ? 5.005 -16.603 20.063 1.00 65.44 103 GLY A CA 1
ATOM 778 C C . GLY A 1 103 ? 5.219 -16.379 18.564 1.00 65.44 103 GLY A C 1
ATOM 779 O O . GLY A 1 103 ? 4.296 -15.981 17.861 1.00 65.44 103 GLY A O 1
ATOM 780 N N . ARG A 1 104 ? 6.416 -16.697 18.058 1.00 58.03 104 ARG A N 1
ATOM 781 C CA . ARG A 1 104 ? 6.633 -17.039 16.642 1.00 58.03 104 ARG A CA 1
ATOM 782 C C . ARG A 1 104 ? 6.727 -18.564 16.538 1.00 58.03 104 ARG A C 1
ATOM 784 O O . ARG A 1 104 ? 7.669 -19.135 17.081 1.00 58.03 104 ARG A O 1
ATOM 791 N N . GLN A 1 105 ? 5.749 -19.200 15.893 1.00 40.50 105 GLN A N 1
ATOM 792 C CA . GLN A 1 105 ? 5.896 -20.539 15.309 1.00 40.50 105 GLN A CA 1
ATOM 793 C C . GLN A 1 105 ? 6.044 -20.395 13.800 1.00 40.50 105 GLN A C 1
ATOM 795 O O . GLN A 1 105 ? 5.367 -19.500 13.245 1.00 40.50 105 GLN A O 1
#

Mean predicted aligned error: 6.42 Å

Foldseek 3Di:
DPPLPLVVDDQLPQALVNCLVCVVVCCVRVVVVVVVQLVCLVVVVGAHHQVVDDPVRLVVSVVPVSCPSVSVSSNVRVVVVVVVVHDDPPDDDDDDPPPVVPDDD

Radius of gyration: 16.64 Å; Cα contacts (8 Å, |Δi|>4): 74; chains: 1; bounding box: 37×33×50 Å

Secondary structure (DSSP, 8-state):
--S--GGGS-GGGS-HHHHHHHHHHHHHHSHHHHHHHHHHHHTTSS----TTS-HHHHHHGGGSGGGHHHHHHHHHHHHHHHHHH----S-------SGGGG---

pLDDT: mean 86.11, std 8.76, range [40.5, 94.69]

Sequence (105 aa):
MSAGRWGDIPNNWVASVAMKLHKDKFLKHDGERFQSYLADVKSGKATIAAGALLPHEIVASLEDPSGSEVVELQWKRMVEDLSKAGKLENCIAVCDVSGSILGRQ

Organism: Eucalyptus grandis (NCBI:txid71139)

Solvent-accessible surface area (backbone atoms only — not comparable to full-atom values): 6648 Å² total; per-residue (Å²): 140,85,83,79,64,52,90,75,61,61,74,68,73,45,47,32,62,56,46,71,78,40,46,69,55,40,54,73,68,35,36,69,63,48,52,52,49,51,52,32,33,74,73,65,78,41,62,70,46,25,90,82,53,53,73,68,58,46,57,62,47,59,78,40,82,91,42,49,69,62,41,51,53,26,50,53,43,44,54,52,55,48,55,73,77,48,78,88,73,100,72,82,91,83,79,90,81,58,82,81,73,76,72,83,131

InterPro domains:
  IPR011205 Uncharacterised conserved protein UCP015417, vWA [PIRSF015417] (1-103)
  IPR011205 Uncharacterised conserved protein UCP015417, vWA [PTHR31373] (1-103)
  IPR058580 Domain of unknown function DUF2828 [PF11443] (1-88)